Protein AF-A0A9D4AAD6-F1 (afdb_monomer_lite)

Structure (mmCIF, N/CA/C/O backbone):
data_AF-A0A9D4AAD6-F1
#
_entry.id   AF-A0A9D4AAD6-F1
#
loop_
_atom_site.group_PDB
_atom_site.id
_atom_site.type_symbol
_atom_site.label_atom_id
_atom_site.label_alt_id
_atom_site.label_comp_id
_atom_site.label_asym_id
_atom_site.label_entity_id
_atom_site.label_seq_id
_atom_site.pdbx_PDB_ins_code
_atom_site.Cartn_x
_atom_site.Cartn_y
_atom_site.Cartn_z
_atom_site.occupancy
_atom_site.B_iso_or_equiv
_atom_site.auth_seq_id
_atom_site.auth_comp_id
_atom_site.auth_asym_id
_atom_site.auth_atom_id
_atom_site.pdbx_PDB_model_num
ATOM 1 N N . MET A 1 1 ? 3.639 -36.097 -56.909 1.00 35.94 1 MET A N 1
ATOM 2 C CA . MET A 1 1 ? 2.494 -35.238 -56.564 1.00 35.94 1 MET A CA 1
ATOM 3 C C . MET A 1 1 ? 2.767 -34.636 -55.195 1.00 35.94 1 MET A C 1
ATOM 5 O O . MET A 1 1 ? 2.941 -35.382 -54.246 1.00 35.94 1 MET A O 1
ATOM 9 N N . THR A 1 2 ? 2.978 -33.319 -55.199 1.00 38.75 2 THR A N 1
ATOM 10 C CA . THR A 1 2 ? 2.883 -32.322 -54.112 1.00 38.75 2 THR A CA 1
ATOM 11 C C . THR A 1 2 ? 3.019 -32.792 -52.656 1.00 38.75 2 THR A C 1
ATOM 13 O O . THR A 1 2 ? 2.039 -33.206 -52.040 1.00 38.75 2 THR A O 1
ATOM 16 N N . ALA A 1 3 ? 4.213 -32.602 -52.083 1.00 42.31 3 ALA A N 1
ATOM 17 C CA . ALA A 1 3 ? 4.366 -32.369 -50.649 1.00 42.31 3 ALA A CA 1
ATOM 18 C C . ALA A 1 3 ? 3.967 -30.912 -50.361 1.00 42.31 3 ALA A C 1
ATOM 20 O O . ALA A 1 3 ? 4.393 -30.003 -51.071 1.00 42.31 3 ALA A O 1
ATOM 21 N N . GLY A 1 4 ? 3.075 -30.725 -49.390 1.00 48.03 4 GLY A N 1
ATOM 22 C CA . GLY A 1 4 ? 2.529 -29.427 -49.017 1.00 48.03 4 GLY A CA 1
ATOM 23 C C . GLY A 1 4 ? 3.510 -28.595 -48.200 1.00 48.03 4 GLY A C 1
ATOM 24 O O . GLY A 1 4 ? 4.155 -29.098 -47.284 1.00 48.03 4 GLY A O 1
ATOM 25 N N . GLU A 1 5 ? 3.548 -27.302 -48.496 1.00 42.62 5 GLU A N 1
ATOM 26 C CA . GLU A 1 5 ? 4.221 -26.294 -47.685 1.00 42.62 5 GLU A CA 1
ATOM 27 C C . GLU A 1 5 ? 3.141 -25.397 -47.073 1.00 42.62 5 GLU A C 1
ATOM 29 O O . GLU A 1 5 ? 2.647 -24.462 -47.699 1.00 42.62 5 GLU A O 1
ATOM 34 N N . ASN A 1 6 ? 2.726 -25.708 -45.842 1.00 50.53 6 ASN A N 1
ATOM 35 C CA . ASN A 1 6 ? 1.931 -24.788 -45.031 1.00 50.53 6 ASN A CA 1
ATOM 36 C C . ASN A 1 6 ? 2.896 -23.822 -44.339 1.00 50.53 6 ASN A C 1
ATOM 38 O O . ASN A 1 6 ? 3.436 -24.113 -43.272 1.00 50.53 6 ASN A O 1
ATOM 42 N N . SER A 1 7 ? 3.131 -22.676 -44.976 1.00 52.88 7 SER A N 1
ATOM 43 C CA . SER A 1 7 ? 3.842 -21.550 -44.375 1.00 52.88 7 SER A CA 1
ATOM 44 C C . SER A 1 7 ? 2.987 -20.963 -43.250 1.00 52.88 7 SER A C 1
ATOM 46 O O . SER A 1 7 ? 2.007 -20.255 -43.486 1.00 52.88 7 SER A O 1
ATOM 48 N N . VAL A 1 8 ? 3.322 -21.303 -42.004 1.00 53.72 8 VAL A N 1
ATOM 49 C CA . VAL A 1 8 ? 2.727 -20.684 -40.817 1.00 53.72 8 VAL A CA 1
ATOM 50 C C . VAL A 1 8 ? 3.285 -19.270 -40.729 1.00 53.72 8 VAL A C 1
ATOM 52 O O . VAL A 1 8 ? 4.401 -19.039 -40.268 1.00 53.72 8 VAL A O 1
ATOM 55 N N . GLN A 1 9 ? 2.512 -18.314 -41.234 1.00 53.84 9 GLN A N 1
ATOM 56 C CA . GLN A 1 9 ? 2.864 -16.905 -41.214 1.00 53.84 9 GLN A CA 1
ATOM 57 C C . GLN A 1 9 ? 2.873 -16.412 -39.763 1.00 53.84 9 GLN A C 1
ATOM 59 O O . GLN A 1 9 ? 1.833 -16.104 -39.178 1.00 53.84 9 GLN A O 1
ATOM 64 N N . SER A 1 10 ? 4.069 -16.381 -39.172 1.00 60.53 10 SER A N 1
ATOM 65 C CA . SER A 1 10 ? 4.326 -15.822 -37.848 1.00 60.53 10 SER A CA 1
ATOM 66 C C . SER A 1 10 ? 3.981 -14.336 -37.875 1.00 60.53 10 SER A C 1
ATOM 68 O O . SER A 1 10 ? 4.753 -13.509 -38.362 1.00 60.53 10 SER A O 1
ATOM 70 N N . LYS A 1 11 ? 2.777 -13.996 -37.409 1.00 59.06 11 LYS A N 1
ATOM 71 C CA . LYS A 1 11 ? 2.327 -12.612 -37.257 1.00 59.06 11 LYS A CA 1
ATOM 72 C C . LYS A 1 11 ? 3.281 -11.918 -36.286 1.00 59.06 11 LYS A C 1
ATOM 74 O O . LYS A 1 11 ? 3.252 -12.205 -35.093 1.00 59.06 11 LYS A O 1
ATOM 79 N N . LYS A 1 12 ? 4.143 -11.033 -36.797 1.00 59.66 12 LYS A N 1
ATOM 80 C CA . LYS A 1 12 ? 4.963 -10.150 -35.960 1.00 59.66 12 LYS A CA 1
ATOM 81 C C . LYS A 1 12 ? 4.005 -9.289 -35.129 1.00 59.66 12 LYS A C 1
ATOM 83 O O . LYS A 1 12 ? 3.235 -8.516 -35.689 1.00 59.66 12 LYS A O 1
ATOM 88 N N . SER A 1 13 ? 4.002 -9.490 -33.814 1.00 70.12 13 SER A N 1
ATOM 89 C CA . SER A 1 13 ? 3.101 -8.831 -32.855 1.00 70.12 13 SER A CA 1
ATOM 90 C C . SER A 1 13 ? 3.491 -7.386 -32.541 1.00 70.12 13 SER A C 1
ATOM 92 O O . SER A 1 13 ? 2.756 -6.695 -31.843 1.00 70.12 13 SER A O 1
ATOM 94 N N . LEU A 1 14 ? 4.621 -6.919 -33.071 1.00 68.50 14 LEU A N 1
ATOM 95 C CA . LEU A 1 14 ? 5.113 -5.561 -32.909 1.00 68.50 14 LEU A CA 1
ATOM 96 C C . LEU A 1 14 ? 5.403 -4.979 -34.301 1.00 68.50 14 LEU A C 1
ATOM 98 O O . LEU A 1 14 ? 5.989 -5.687 -35.131 1.00 68.50 14 LEU A O 1
ATOM 102 N N . PRO A 1 15 ? 4.973 -3.736 -34.591 1.00 69.50 15 PRO A N 1
ATOM 103 C CA . PRO A 1 15 ? 5.385 -3.043 -35.807 1.00 69.50 15 PRO A CA 1
ATOM 104 C C . PRO A 1 15 ? 6.915 -2.943 -35.849 1.00 69.50 15 PRO A C 1
ATOM 106 O O . PRO A 1 15 ? 7.564 -3.034 -34.808 1.00 69.50 15 PRO A O 1
ATOM 109 N N . ASP A 1 16 ? 7.476 -2.775 -37.048 1.00 70.69 16 ASP A N 1
ATOM 110 C CA . ASP A 1 16 ? 8.917 -2.623 -37.306 1.00 70.69 16 ASP A CA 1
ATOM 111 C C . ASP A 1 16 ? 9.403 -1.270 -36.739 1.00 70.69 16 ASP A C 1
ATOM 113 O O . ASP A 1 16 ? 9.669 -0.306 -37.450 1.00 70.69 16 ASP A O 1
ATOM 117 N N . LEU A 1 17 ? 9.364 -1.157 -35.413 1.00 71.31 17 LEU A N 1
ATOM 118 C CA . LEU A 1 17 ? 9.928 -0.073 -34.631 1.00 71.31 17 LEU A CA 1
ATOM 119 C C . LEU A 1 17 ? 11.447 -0.245 -34.618 1.00 71.31 17 LEU A C 1
ATOM 121 O O . LEU A 1 17 ? 11.960 -1.344 -34.847 1.00 71.31 17 LEU A O 1
ATOM 125 N N . ALA A 1 18 ? 12.164 0.848 -34.343 1.00 72.88 18 ALA A N 1
ATOM 126 C CA . ALA A 1 18 ? 13.603 0.798 -34.109 1.00 72.88 18 ALA A CA 1
ATOM 127 C C . ALA A 1 18 ? 13.950 -0.363 -33.148 1.00 72.88 18 ALA A C 1
ATOM 129 O O . ALA A 1 18 ? 13.142 -0.657 -32.258 1.00 72.88 18 ALA A O 1
ATOM 130 N N . PRO A 1 19 ? 15.102 -1.039 -33.328 1.00 82.94 19 PRO A N 1
ATOM 131 C CA . PRO A 1 19 ? 15.491 -2.163 -32.481 1.00 82.94 19 PRO A CA 1
ATOM 132 C C . PRO A 1 19 ? 15.328 -1.808 -30.999 1.00 82.94 19 PRO A C 1
ATOM 134 O O . PRO A 1 19 ? 15.750 -0.737 -30.581 1.00 82.94 19 PRO A O 1
ATOM 137 N N . LEU A 1 20 ? 14.689 -2.675 -30.210 1.00 84.06 20 LEU A N 1
ATOM 138 C CA . LEU A 1 20 ? 14.541 -2.462 -28.770 1.00 84.06 20 LEU A CA 1
ATOM 139 C C . LEU A 1 20 ? 15.933 -2.409 -28.122 1.00 84.06 20 LEU A C 1
ATOM 141 O O . LEU A 1 20 ? 16.624 -3.424 -28.082 1.00 84.06 20 LEU A O 1
ATOM 145 N N . GLU A 1 21 ? 16.336 -1.238 -27.629 1.00 87.56 21 GLU A N 1
ATOM 146 C CA . GLU A 1 21 ? 17.692 -1.028 -27.100 1.00 87.56 21 GLU A CA 1
ATOM 147 C C . GLU A 1 21 ? 17.793 -1.284 -25.588 1.00 87.56 21 GLU A C 1
ATOM 149 O O . GLU A 1 21 ? 18.837 -1.719 -25.108 1.00 87.56 21 GLU A O 1
ATOM 154 N N . ALA A 1 22 ? 16.719 -1.036 -24.829 1.00 90.25 22 ALA A N 1
ATOM 155 C CA . ALA A 1 22 ? 16.698 -1.211 -23.377 1.00 90.25 22 ALA A CA 1
ATOM 156 C C . ALA A 1 22 ? 15.279 -1.433 -22.829 1.00 90.25 22 ALA A C 1
ATOM 158 O O . ALA A 1 22 ? 14.293 -0.981 -23.412 1.00 90.25 22 ALA A O 1
ATOM 159 N N . VAL A 1 23 ? 15.195 -2.088 -21.666 1.00 90.06 23 VAL A N 1
ATOM 160 C CA . VAL A 1 23 ? 13.972 -2.238 -20.862 1.00 90.06 23 VAL A CA 1
ATOM 161 C C . VAL A 1 23 ? 14.305 -1.896 -19.412 1.00 90.06 23 VAL A C 1
ATOM 163 O O . VAL A 1 23 ? 15.322 -2.353 -18.892 1.00 90.06 23 VAL A O 1
ATOM 166 N N . LEU A 1 24 ? 13.457 -1.093 -18.768 1.00 92.25 24 LEU A N 1
ATOM 167 C CA . LEU A 1 24 ? 13.545 -0.793 -17.341 1.00 92.25 24 LEU A CA 1
ATOM 168 C C . LEU A 1 24 ? 12.473 -1.596 -16.603 1.00 92.25 24 LEU A C 1
ATOM 170 O O . LEU A 1 24 ? 11.293 -1.487 -16.933 1.00 92.25 24 LEU A O 1
ATOM 174 N N . PHE A 1 25 ? 12.895 -2.386 -15.621 1.00 88.12 25 PHE A N 1
ATOM 175 C CA . PHE A 1 25 ? 11.999 -3.130 -14.743 1.00 88.12 25 PHE A CA 1
ATOM 176 C C . PHE A 1 25 ? 11.972 -2.473 -13.372 1.00 88.12 25 PHE A C 1
ATOM 178 O O . PHE A 1 25 ? 13.024 -2.136 -12.825 1.00 88.12 25 PHE A O 1
ATOM 185 N N . ASP A 1 26 ? 10.769 -2.318 -12.830 1.00 86.12 26 ASP A N 1
ATOM 186 C CA . ASP A 1 26 ? 10.601 -2.050 -11.409 1.00 86.12 26 ASP A CA 1
ATOM 187 C C . ASP A 1 26 ? 10.950 -3.306 -10.595 1.00 86.12 26 ASP A C 1
ATOM 189 O O . ASP A 1 26 ? 10.996 -4.417 -11.130 1.00 86.12 26 ASP A O 1
ATOM 193 N N . VAL A 1 27 ? 11.224 -3.142 -9.307 1.00 87.00 27 VAL A N 1
ATOM 194 C CA . VAL A 1 27 ? 11.509 -4.259 -8.406 1.00 87.00 27 VAL A CA 1
ATOM 195 C C . VAL A 1 27 ? 10.209 -4.734 -7.771 1.00 87.00 27 VAL A C 1
ATOM 197 O O . VAL A 1 27 ? 9.775 -5.854 -8.047 1.00 87.00 27 VA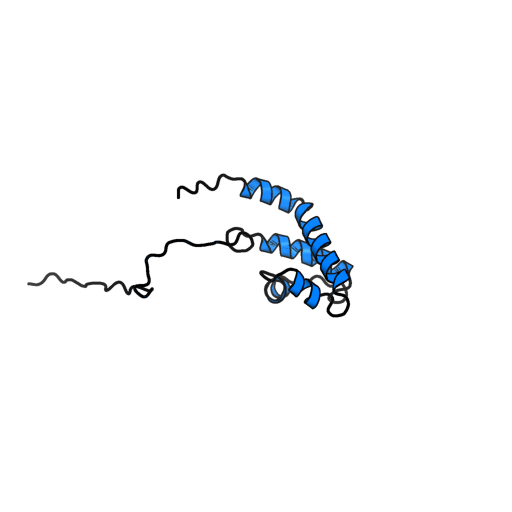L A O 1
ATOM 200 N N . ASP A 1 28 ? 9.571 -3.886 -6.969 1.00 84.25 28 ASP A N 1
ATOM 201 C CA . ASP A 1 28 ? 8.412 -4.257 -6.157 1.00 84.25 28 ASP A CA 1
ATOM 202 C C . ASP A 1 28 ? 7.182 -4.553 -7.020 1.00 84.25 28 ASP A C 1
ATOM 204 O O . ASP A 1 28 ? 6.856 -3.821 -7.953 1.00 84.25 28 ASP A O 1
ATOM 208 N N . GLY A 1 29 ? 6.536 -5.693 -6.771 1.00 81.69 29 GLY A N 1
ATOM 209 C CA . GLY A 1 29 ? 5.391 -6.162 -7.559 1.00 81.69 29 GLY A CA 1
ATOM 210 C C . GLY A 1 29 ? 5.699 -6.489 -9.032 1.00 81.69 29 GLY A C 1
ATOM 211 O O . GLY A 1 29 ? 4.791 -6.868 -9.770 1.00 81.69 29 GLY A O 1
ATOM 212 N N . THR A 1 30 ? 6.959 -6.367 -9.482 1.00 87.88 30 THR A N 1
ATOM 213 C CA . THR A 1 30 ? 7.380 -6.638 -10.872 1.00 87.88 30 THR A CA 1
ATOM 214 C C . THR A 1 30 ? 8.397 -7.775 -10.958 1.00 87.88 30 THR A C 1
ATOM 216 O O . THR A 1 30 ? 8.102 -8.824 -11.526 1.00 87.88 30 THR A O 1
ATOM 219 N N . LEU A 1 31 ? 9.600 -7.601 -10.401 1.00 88.50 31 LEU A N 1
ATOM 220 C CA . LEU A 1 31 ? 10.628 -8.657 -10.360 1.00 88.50 31 LEU A CA 1
ATOM 221 C C . LEU A 1 31 ? 10.507 -9.548 -9.120 1.00 88.50 31 LEU A C 1
ATOM 223 O O . LEU A 1 31 ? 11.242 -10.522 -8.963 1.00 88.50 31 LEU A O 1
ATOM 227 N N . CYS A 1 32 ? 9.640 -9.153 -8.201 1.00 85.12 32 CYS A N 1
ATOM 228 C CA . CYS A 1 32 ? 9.743 -9.479 -6.800 1.00 85.12 32 CYS A CA 1
ATOM 229 C C . CYS A 1 32 ? 8.325 -9.465 -6.216 1.00 85.12 32 CYS A C 1
ATOM 231 O O . CYS A 1 32 ? 7.646 -8.442 -6.278 1.00 85.12 32 CYS A O 1
ATOM 233 N N . ASP A 1 33 ? 7.865 -10.607 -5.695 1.00 86.75 33 ASP A N 1
ATOM 234 C CA . ASP A 1 33 ? 6.529 -10.744 -5.096 1.00 86.75 33 ASP A CA 1
ATOM 235 C C . ASP A 1 33 ? 6.535 -10.192 -3.661 1.00 86.75 33 ASP A C 1
ATOM 237 O O . ASP A 1 33 ? 6.534 -10.927 -2.671 1.00 86.75 33 ASP A O 1
ATOM 241 N N . SER A 1 34 ? 6.657 -8.866 -3.554 1.00 88.25 34 SER A N 1
ATOM 242 C CA . SER A 1 34 ? 6.683 -8.133 -2.284 1.00 88.25 34 SER A CA 1
ATOM 243 C C . SER A 1 34 ? 5.291 -7.708 -1.802 1.00 88.25 34 SER A C 1
ATOM 245 O O . SER A 1 34 ? 5.132 -7.366 -0.626 1.00 88.25 34 SER A O 1
ATOM 247 N N . ASP A 1 35 ? 4.261 -7.790 -2.648 1.00 91.44 35 ASP A N 1
ATOM 248 C CA . ASP A 1 35 ? 2.884 -7.387 -2.329 1.00 91.44 35 ASP A CA 1
ATOM 249 C C . ASP A 1 35 ? 2.301 -8.091 -1.089 1.00 91.44 35 ASP A C 1
ATOM 251 O O . ASP A 1 35 ? 1.746 -7.392 -0.234 1.00 91.44 35 ASP A O 1
ATOM 255 N N . PRO A 1 36 ? 2.481 -9.413 -0.876 1.00 91.38 36 PRO A N 1
ATOM 256 C CA . PRO A 1 36 ? 2.007 -10.079 0.338 1.00 91.38 36 PRO A CA 1
ATOM 257 C C . PRO A 1 36 ? 2.599 -9.489 1.625 1.00 91.38 36 PRO A C 1
ATOM 259 O O . PRO A 1 36 ? 1.938 -9.457 2.666 1.00 91.38 36 PRO A O 1
ATOM 262 N N . LEU A 1 37 ? 3.838 -8.995 1.565 1.00 91.44 37 LEU A N 1
ATOM 263 C CA . LEU A 1 37 ? 4.507 -8.367 2.704 1.00 91.44 37 LEU A CA 1
ATOM 264 C C . LEU A 1 37 ? 3.971 -6.964 2.949 1.00 91.44 37 LEU A C 1
ATOM 266 O O . LEU A 1 37 ? 3.644 -6.621 4.086 1.00 91.44 37 LEU A O 1
ATOM 270 N N . HIS A 1 38 ? 3.839 -6.166 1.890 1.00 93.00 38 HIS A N 1
ATOM 271 C CA . HIS A 1 38 ? 3.232 -4.842 1.983 1.00 93.00 38 HIS A CA 1
ATOM 272 C C . HIS A 1 38 ? 1.797 -4.929 2.511 1.00 93.00 38 HIS A C 1
ATOM 274 O O . HIS A 1 38 ? 1.429 -4.177 3.418 1.00 93.00 38 HIS A O 1
ATOM 280 N N . TYR A 1 39 ? 1.015 -5.901 2.039 1.00 95.19 39 TYR A N 1
ATOM 281 C CA . TYR A 1 39 ? -0.331 -6.158 2.531 1.00 95.19 39 TYR A CA 1
ATOM 282 C C . TYR A 1 39 ? -0.357 -6.393 4.044 1.00 95.19 39 TYR A C 1
ATOM 284 O O . TYR A 1 39 ? -1.136 -5.746 4.744 1.00 95.19 39 TYR A O 1
ATOM 292 N N . GLN A 1 40 ? 0.512 -7.262 4.573 1.00 94.88 40 GLN A N 1
ATOM 293 C CA . GLN A 1 40 ? 0.579 -7.532 6.015 1.00 94.88 40 GLN A CA 1
ATOM 294 C C . GLN A 1 40 ? 0.868 -6.266 6.824 1.00 94.88 40 GLN A C 1
ATOM 296 O O . GLN A 1 40 ? 0.197 -6.005 7.823 1.00 94.88 40 GLN A O 1
ATOM 301 N N . VAL A 1 41 ? 1.814 -5.450 6.355 1.00 95.50 41 VAL A N 1
ATOM 302 C CA . VAL A 1 41 ? 2.203 -4.201 7.019 1.00 95.50 41 VAL A CA 1
ATOM 303 C C . VAL A 1 41 ? 1.021 -3.226 7.081 1.00 95.50 41 VAL A C 1
ATOM 305 O O . VAL A 1 41 ? 0.683 -2.715 8.151 1.00 95.50 41 VAL A O 1
ATOM 308 N N . PHE A 1 42 ? 0.322 -3.011 5.965 1.00 96.38 42 PHE A N 1
ATOM 309 C CA . PHE A 1 42 ? -0.866 -2.152 5.947 1.00 96.38 42 PHE A CA 1
ATOM 310 C C . PHE A 1 42 ? -2.028 -2.726 6.760 1.00 96.38 42 PHE A C 1
ATOM 312 O O . PHE A 1 42 ? -2.690 -1.984 7.489 1.00 96.38 42 PHE A O 1
ATOM 319 N N . ARG A 1 43 ? -2.264 -4.038 6.676 1.00 96.12 43 ARG A N 1
ATOM 320 C CA . ARG A 1 43 ? -3.309 -4.740 7.430 1.00 96.12 43 ARG A CA 1
ATOM 321 C C . 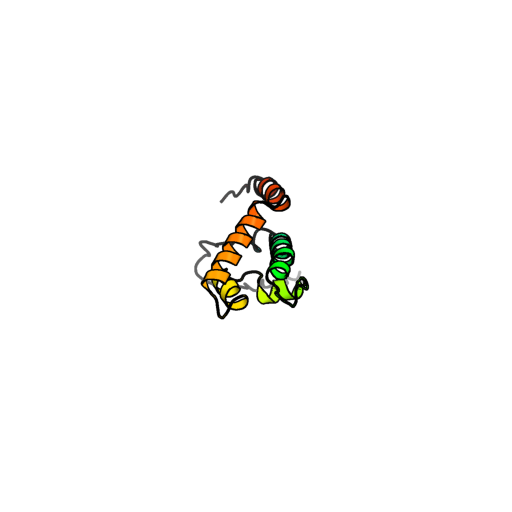ARG A 1 43 ? -3.134 -4.573 8.939 1.00 96.12 43 ARG A C 1
ATOM 323 O O . ARG A 1 43 ? -4.135 -4.488 9.647 1.00 96.12 43 ARG A O 1
ATOM 330 N N . GLU A 1 44 ? -1.897 -4.517 9.424 1.00 95.38 44 GLU A N 1
ATOM 331 C CA . GLU A 1 44 ? -1.583 -4.335 10.843 1.00 95.38 44 GLU A CA 1
ATOM 332 C C . GLU A 1 44 ? -1.615 -2.862 11.284 1.00 95.38 44 GLU A C 1
ATOM 334 O O . GLU A 1 44 ? -2.089 -2.563 12.382 1.00 95.38 44 GLU A O 1
ATOM 339 N N . MET A 1 45 ? -1.157 -1.925 10.446 1.00 95.75 45 MET A N 1
ATOM 340 C CA . MET A 1 45 ? -1.069 -0.506 10.825 1.00 95.75 45 MET A CA 1
ATOM 341 C C . MET A 1 45 ? -2.370 0.275 10.668 1.00 95.75 45 MET A C 1
ATOM 343 O O . MET A 1 45 ? -2.665 1.141 11.493 1.00 95.75 45 MET A O 1
ATOM 347 N N . LEU A 1 46 ? -3.157 0.001 9.625 1.00 96.44 46 LEU A N 1
ATOM 348 C CA . LEU A 1 46 ? -4.390 0.747 9.353 1.00 96.44 46 LEU A CA 1
ATOM 349 C C . LEU A 1 46 ? -5.399 0.680 10.520 1.00 96.44 46 LEU A C 1
ATOM 351 O O . LEU A 1 46 ? -5.931 1.725 10.904 1.00 96.44 46 LEU A O 1
ATOM 355 N N . PRO A 1 47 ? -5.617 -0.474 11.179 1.00 96.31 47 PRO A N 1
ATOM 356 C CA . PRO A 1 47 ? -6.458 -0.531 12.372 1.00 96.31 47 PRO A CA 1
ATOM 357 C C . PRO A 1 47 ? -6.011 0.391 13.513 1.00 96.31 47 PRO A C 1
ATOM 359 O O . PRO A 1 47 ? -6.851 0.974 14.195 1.00 96.31 47 PRO A O 1
ATOM 362 N N . GLN A 1 48 ? -4.698 0.560 13.709 1.00 93.69 48 GLN A N 1
ATOM 363 C CA . GLN A 1 48 ? -4.131 1.330 14.828 1.00 93.69 48 GLN A CA 1
ATOM 364 C C . GLN A 1 48 ? -4.438 2.826 14.725 1.00 93.69 48 GLN A C 1
ATOM 366 O O . GLN A 1 48 ? -4.496 3.526 15.734 1.00 93.69 48 GLN A O 1
ATOM 371 N N . ILE A 1 49 ? -4.666 3.314 13.506 1.00 92.69 49 ILE A N 1
ATOM 372 C CA . ILE A 1 49 ? -5.038 4.706 13.241 1.00 92.69 49 ILE A CA 1
ATOM 373 C C . ILE A 1 49 ? -6.560 4.906 13.173 1.00 92.69 49 ILE A C 1
ATOM 375 O O . ILE A 1 49 ? -7.014 6.011 12.886 1.00 92.69 49 ILE A O 1
ATOM 379 N N . GLY A 1 50 ? -7.349 3.857 13.438 1.00 92.75 50 GLY A N 1
ATOM 380 C CA . GLY A 1 50 ? -8.813 3.882 13.378 1.00 92.75 50 GLY A CA 1
ATOM 381 C C . GLY A 1 50 ? -9.388 3.775 11.963 1.00 92.75 50 GLY A C 1
ATOM 382 O O . GLY A 1 50 ? -10.594 3.955 11.784 1.00 92.75 50 GLY A O 1
ATOM 383 N N . PHE A 1 51 ? -8.561 3.468 10.957 1.00 93.88 51 PHE A N 1
ATOM 384 C CA . PHE A 1 51 ? -9.033 3.266 9.588 1.00 93.88 51 PHE A CA 1
ATOM 385 C C . PHE A 1 51 ? -10.036 2.106 9.543 1.00 93.88 51 PHE A C 1
ATOM 387 O O . PHE A 1 51 ? -9.864 1.108 10.244 1.00 93.88 51 PHE A O 1
ATOM 394 N N . ASN A 1 52 ? -11.093 2.240 8.735 1.00 92.31 52 ASN A N 1
ATOM 395 C CA . ASN A 1 52 ? -12.150 1.230 8.602 1.00 92.31 52 ASN A CA 1
ATOM 396 C C . ASN A 1 52 ? -12.746 0.786 9.960 1.00 92.31 52 ASN A C 1
ATOM 398 O O . ASN A 1 52 ? -12.997 -0.394 10.192 1.00 92.31 52 ASN A O 1
ATOM 402 N N . ASN A 1 53 ? -12.925 1.727 10.897 1.00 93.75 53 ASN A N 1
ATOM 403 C CA . ASN A 1 53 ? -13.386 1.463 12.269 1.00 93.75 53 ASN A CA 1
ATOM 404 C C . ASN A 1 53 ? -12.506 0.459 13.042 1.00 93.75 53 ASN A C 1
ATOM 406 O O . ASN A 1 53 ? -12.998 -0.270 13.902 1.00 93.75 53 ASN A O 1
ATOM 410 N N . GLY A 1 54 ? -11.210 0.394 12.721 1.00 92.62 54 GLY A N 1
ATOM 411 C CA . GLY A 1 54 ? -10.275 -0.564 13.312 1.00 92.62 54 GLY A CA 1
ATOM 412 C C . GLY A 1 54 ? -10.352 -1.970 12.707 1.00 92.62 54 GLY A C 1
ATOM 413 O O . GLY A 1 54 ? -9.673 -2.874 13.188 1.00 92.62 54 GLY A O 1
ATOM 414 N N . VAL A 1 55 ? -11.165 -2.187 11.668 1.00 95.31 55 VAL A N 1
ATOM 415 C CA . VAL A 1 55 ? -11.263 -3.483 10.990 1.00 95.31 55 VAL A CA 1
ATOM 416 C C . VAL A 1 55 ? -10.132 -3.603 9.961 1.00 95.31 55 VAL A C 1
ATOM 418 O O . VAL A 1 55 ? -10.015 -2.736 9.089 1.00 95.31 55 VAL A O 1
ATOM 421 N N . PRO A 1 56 ? -9.306 -4.667 10.017 1.00 96.88 56 PRO A N 1
ATOM 422 C CA . PRO A 1 56 ? -8.238 -4.879 9.045 1.00 96.88 56 PRO A CA 1
ATOM 423 C C . PRO A 1 56 ? -8.766 -4.934 7.609 1.00 96.88 56 PRO A C 1
ATOM 425 O O . PRO A 1 56 ? -9.842 -5.476 7.361 1.00 96.88 56 PRO A O 1
ATOM 428 N N . ILE A 1 57 ? -7.991 -4.397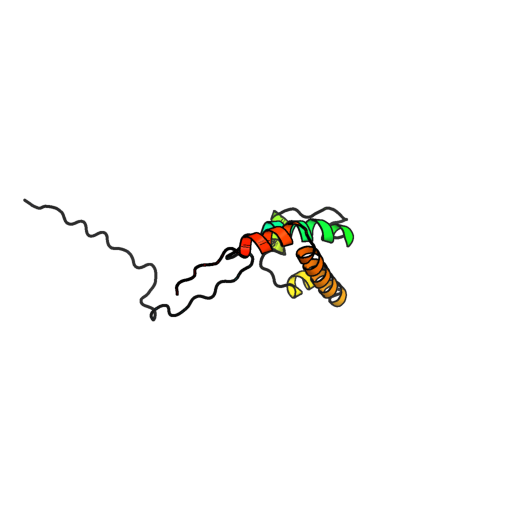 6.669 1.00 96.75 57 ILE A N 1
ATOM 429 C CA . ILE A 1 57 ? -8.315 -4.462 5.241 1.00 96.75 57 ILE A CA 1
ATOM 430 C C . ILE A 1 57 ? -8.147 -5.885 4.689 1.00 96.75 57 ILE A C 1
ATOM 432 O O . ILE A 1 57 ? -7.303 -6.660 5.159 1.00 96.75 57 ILE A O 1
ATOM 436 N N . ASP A 1 58 ? -8.935 -6.220 3.674 1.00 97.12 58 ASP A N 1
ATOM 437 C CA . ASP A 1 58 ? -8.744 -7.417 2.858 1.00 97.12 58 ASP A CA 1
ATOM 438 C C . ASP A 1 58 ? -7.731 -7.163 1.728 1.00 97.12 58 ASP A C 1
ATOM 440 O O . ASP A 1 58 ? -7.218 -6.051 1.540 1.00 97.12 58 ASP A O 1
ATOM 444 N N . GLU A 1 59 ? -7.370 -8.237 1.035 1.00 95.50 59 GLU A N 1
ATOM 445 C CA . GLU A 1 59 ? -6.389 -8.201 -0.046 1.00 95.50 59 GLU A CA 1
ATOM 446 C C . GLU A 1 59 ? -6.952 -7.459 -1.267 1.00 95.50 59 GLU A C 1
ATOM 448 O O . GLU A 1 59 ? -6.250 -6.679 -1.909 1.00 95.50 59 GLU A O 1
ATOM 453 N N . GLU A 1 60 ? -8.251 -7.597 -1.530 1.00 96.88 60 GLU A N 1
ATOM 454 C CA . GLU A 1 60 ? -8.952 -6.900 -2.604 1.00 96.88 60 GLU A CA 1
ATOM 455 C C . GLU A 1 60 ? -8.880 -5.377 -2.441 1.00 96.88 60 GLU A C 1
ATOM 457 O O . GLU A 1 60 ? -8.633 -4.650 -3.411 1.00 96.88 60 GLU A O 1
ATOM 462 N N . TYR A 1 61 ? -9.061 -4.869 -1.218 1.00 96.69 61 TYR A N 1
ATOM 463 C CA . TYR A 1 61 ? -8.888 -3.453 -0.925 1.00 96.69 61 TYR A CA 1
ATOM 464 C C . TYR A 1 61 ? -7.439 -3.016 -1.134 1.00 96.69 61 TYR A C 1
ATOM 466 O O . TYR A 1 61 ? -7.214 -1.955 -1.727 1.00 96.69 61 TYR A O 1
ATOM 474 N N . PHE A 1 62 ? -6.473 -3.808 -0.661 1.00 96.94 62 PHE A N 1
ATOM 475 C CA . PHE A 1 62 ? -5.049 -3.514 -0.814 1.00 96.94 62 PHE A CA 1
ATOM 476 C C . PHE A 1 62 ? -4.657 -3.396 -2.290 1.00 96.94 62 PHE A C 1
ATOM 478 O O . PHE A 1 62 ? -4.143 -2.353 -2.696 1.00 96.94 62 PHE A O 1
ATOM 485 N N . ILE A 1 63 ? -4.994 -4.395 -3.108 1.00 94.81 63 ILE A N 1
ATOM 486 C CA . ILE A 1 63 ? -4.697 -4.412 -4.546 1.00 94.81 63 ILE A CA 1
ATOM 487 C C . ILE A 1 63 ? -5.330 -3.206 -5.244 1.00 94.81 63 ILE A C 1
ATOM 489 O O . ILE A 1 63 ? -4.698 -2.526 -6.048 1.00 94.81 63 ILE A O 1
ATOM 493 N N . LYS A 1 64 ? -6.589 -2.895 -4.922 1.00 96.19 64 LYS A N 1
ATOM 494 C CA . LYS A 1 64 ? -7.320 -1.809 -5.584 1.00 96.19 64 LYS A CA 1
ATOM 495 C C . LYS A 1 64 ? -6.810 -0.416 -5.203 1.00 96.19 64 LYS A C 1
ATOM 497 O O . LYS A 1 64 ? -6.874 0.515 -6.014 1.00 96.19 64 LYS A O 1
ATOM 502 N N . ASN A 1 65 ? -6.391 -0.226 -3.954 1.00 95.25 65 ASN A N 1
ATOM 503 C CA . ASN A 1 65 ? -6.213 1.112 -3.392 1.00 95.25 65 ASN A CA 1
ATOM 504 C C . ASN A 1 65 ? -4.781 1.455 -2.995 1.00 95.25 65 ASN A C 1
ATOM 506 O O . ASN A 1 65 ? -4.517 2.645 -2.844 1.00 95.25 65 ASN A O 1
ATOM 510 N N . ILE A 1 66 ? -3.894 0.472 -2.844 1.00 95.31 66 ILE A N 1
ATOM 511 C CA . ILE A 1 66 ? -2.557 0.653 -2.267 1.00 95.31 66 ILE A CA 1
ATOM 512 C C . ILE A 1 66 ? -1.474 0.061 -3.177 1.00 95.31 66 ILE A C 1
ATOM 514 O O . ILE A 1 66 ? -0.509 0.761 -3.471 1.00 95.31 66 ILE A O 1
ATOM 518 N N . ALA A 1 67 ? -1.632 -1.182 -3.643 1.00 93.50 67 ALA A N 1
ATOM 519 C CA . ALA A 1 67 ? -0.622 -1.863 -4.456 1.00 93.50 67 ALA A CA 1
ATOM 520 C C . ALA A 1 67 ? -0.240 -1.042 -5.701 1.00 93.50 67 ALA A C 1
ATOM 522 O O . ALA A 1 67 ? -1.104 -0.507 -6.402 1.00 93.50 67 ALA A O 1
ATOM 523 N N . GLY A 1 68 ? 1.066 -0.902 -5.941 1.00 90.44 68 GLY A N 1
ATOM 524 C CA . GLY A 1 68 ? 1.625 -0.141 -7.063 1.00 90.44 68 GLY A CA 1
ATOM 525 C C . GLY A 1 68 ? 1.381 1.375 -7.039 1.00 90.44 68 GLY A C 1
ATOM 526 O O . GLY A 1 68 ? 1.744 2.057 -7.997 1.00 90.44 68 GLY A O 1
ATOM 527 N N . LYS A 1 69 ? 0.764 1.935 -5.988 1.00 93.19 69 LYS A N 1
ATOM 528 C CA . LYS A 1 69 ? 0.556 3.386 -5.869 1.00 93.19 69 LYS A CA 1
ATOM 529 C C . LYS A 1 69 ? 1.723 4.068 -5.174 1.00 93.19 69 LYS A C 1
ATOM 531 O O . LYS A 1 69 ? 2.357 3.508 -4.286 1.00 93.19 69 LYS A O 1
ATOM 536 N N . HIS A 1 70 ? 1.966 5.326 -5.531 1.00 91.94 70 HIS A N 1
ATOM 537 C CA . HIS A 1 70 ? 2.995 6.117 -4.873 1.00 91.94 70 HIS A CA 1
ATOM 538 C C . HIS A 1 70 ? 2.576 6.525 -3.454 1.00 91.94 70 HIS A C 1
ATOM 540 O O . HIS A 1 70 ? 1.418 6.853 -3.189 1.00 91.94 70 HIS A O 1
ATOM 546 N N . ASN A 1 71 ? 3.551 6.574 -2.541 1.00 92.81 71 ASN A N 1
ATOM 547 C CA . ASN A 1 71 ? 3.325 6.914 -1.134 1.00 92.81 71 ASN A CA 1
ATOM 548 C C . ASN A 1 71 ? 2.555 8.231 -0.913 1.00 92.81 71 ASN A C 1
ATOM 550 O O . ASN A 1 71 ? 1.675 8.237 -0.054 1.00 92.81 71 ASN A O 1
ATOM 554 N N . PRO A 1 72 ? 2.804 9.330 -1.657 1.00 93.81 72 PRO A N 1
ATOM 555 C CA . PRO A 1 72 ? 2.016 10.552 -1.507 1.00 93.81 72 PRO A CA 1
ATOM 556 C C . PRO A 1 72 ? 0.531 10.364 -1.843 1.00 93.81 72 PRO A C 1
ATOM 558 O O . PRO A 1 72 ? -0.318 10.911 -1.144 1.00 93.81 72 PRO A O 1
ATOM 561 N N . ASP A 1 73 ? 0.204 9.554 -2.853 1.00 95.62 73 ASP A N 1
ATOM 562 C CA . ASP A 1 73 ? -1.188 9.281 -3.230 1.00 95.62 73 ASP A CA 1
ATOM 563 C C . ASP A 1 73 ? -1.897 8.466 -2.143 1.00 95.62 73 ASP A C 1
ATOM 565 O O . ASP A 1 73 ? -3.052 8.730 -1.804 1.00 95.62 73 ASP A O 1
ATOM 569 N N . ILE A 1 74 ? -1.186 7.504 -1.546 1.00 95.69 74 ILE A N 1
ATOM 570 C CA . ILE A 1 74 ? -1.683 6.718 -0.412 1.00 95.69 74 ILE A CA 1
ATOM 571 C C . ILE A 1 74 ? -1.849 7.614 0.826 1.00 95.69 74 ILE A C 1
ATOM 573 O O . ILE A 1 74 ? -2.851 7.512 1.530 1.00 95.69 74 ILE A O 1
ATOM 577 N N . ALA A 1 75 ? -0.917 8.535 1.078 1.00 96.00 75 ALA A N 1
ATOM 578 C CA . ALA A 1 75 ? -1.014 9.490 2.179 1.00 96.00 75 ALA A CA 1
ATOM 579 C C . ALA A 1 75 ? -2.251 10.393 2.042 1.00 96.00 75 ALA A C 1
ATOM 581 O O . ALA A 1 75 ? -2.986 10.557 3.014 1.00 96.00 75 ALA A O 1
ATOM 582 N N . VAL A 1 76 ? -2.518 10.918 0.839 1.00 96.12 76 VAL A N 1
ATOM 583 C CA . VAL A 1 76 ? -3.728 11.704 0.535 1.00 96.12 76 VAL A CA 1
ATOM 584 C C . VAL A 1 76 ? -4.992 10.858 0.702 1.00 96.12 76 VAL A C 1
ATOM 586 O O . VAL A 1 76 ? -5.983 11.341 1.242 1.00 96.12 76 VAL A O 1
ATOM 589 N N . LEU A 1 77 ? -4.969 9.591 0.275 1.00 94.56 77 LEU A N 1
ATOM 590 C CA . LEU A 1 77 ? -6.098 8.673 0.438 1.00 94.56 77 LEU A CA 1
ATOM 591 C C . LEU A 1 77 ? -6.436 8.428 1.917 1.00 94.56 77 LEU A C 1
ATOM 593 O O . LEU A 1 77 ? -7.610 8.396 2.281 1.00 94.56 77 LEU A O 1
ATOM 597 N N . LEU A 1 78 ? -5.419 8.215 2.755 1.00 94.31 78 LEU A N 1
ATOM 598 C CA . LEU A 1 78 ? -5.596 7.865 4.166 1.00 94.31 78 LEU A CA 1
ATOM 599 C C . LEU A 1 78 ? -5.863 9.085 5.055 1.00 94.31 78 LEU A C 1
ATOM 601 O O . LEU A 1 78 ? -6.595 8.973 6.037 1.00 94.31 78 LEU A O 1
ATOM 605 N N . TYR A 1 79 ? -5.278 10.234 4.717 1.00 95.19 79 TYR A N 1
ATOM 606 C CA . TYR A 1 79 ? -5.355 11.470 5.493 1.00 95.19 79 TYR A CA 1
ATOM 607 C C . TYR A 1 79 ? -5.609 12.685 4.588 1.00 95.19 79 TYR A C 1
ATOM 609 O O . TYR A 1 79 ? -4.751 13.565 4.494 1.00 95.19 79 TYR A O 1
ATOM 617 N N . PRO A 1 80 ? -6.784 12.782 3.941 1.00 94.06 80 PRO A N 1
ATOM 618 C CA . PRO A 1 80 ? -7.071 13.858 2.988 1.00 94.06 80 PRO A CA 1
ATOM 619 C C . PRO A 1 80 ? -6.985 15.259 3.615 1.00 94.06 80 PRO A C 1
ATOM 621 O O . PRO A 1 80 ? -6.602 16.211 2.939 1.00 94.06 80 PRO A O 1
ATOM 624 N N . ASP A 1 81 ? -7.280 15.367 4.913 1.00 96.00 81 ASP A N 1
ATOM 625 C CA . ASP A 1 81 ? -7.272 16.628 5.662 1.00 96.00 81 ASP A CA 1
ATOM 626 C C . ASP A 1 81 ? -5.973 16.864 6.466 1.00 96.00 81 ASP A C 1
ATOM 628 O O . ASP A 1 81 ? -5.804 17.926 7.064 1.00 96.00 81 ASP A O 1
ATOM 632 N N . ASP A 1 82 ? -5.048 15.893 6.506 1.00 95.94 82 ASP A N 1
ATOM 633 C CA . ASP A 1 82 ? -3.821 15.943 7.323 1.00 95.94 82 ASP A CA 1
ATOM 634 C C . ASP A 1 82 ? -2.644 15.241 6.620 1.00 95.94 82 ASP A C 1
ATOM 636 O O . ASP A 1 82 ? -2.149 14.184 7.025 1.00 95.94 82 ASP A O 1
ATOM 640 N N . ILE A 1 83 ? -2.185 15.851 5.526 1.00 95.00 83 ILE A N 1
ATOM 641 C CA . ILE A 1 83 ? -1.073 15.338 4.714 1.00 95.00 83 ILE A CA 1
ATOM 642 C C . ILE A 1 83 ? 0.218 15.109 5.522 1.00 95.00 83 ILE A C 1
ATOM 644 O O . ILE A 1 83 ? 0.841 14.066 5.316 1.00 95.00 83 ILE A O 1
ATOM 648 N N . PRO A 1 84 ? 0.644 15.995 6.451 1.00 96.69 84 PRO A N 1
ATOM 649 C CA . PRO A 1 84 ? 1.828 15.737 7.273 1.00 96.69 84 PRO A CA 1
ATOM 650 C C . PRO A 1 84 ? 1.733 14.429 8.062 1.00 96.69 84 PRO A C 1
ATOM 652 O O . PRO A 1 84 ? 2.701 13.667 8.125 1.00 96.69 84 PRO A O 1
ATOM 655 N N . ARG A 1 85 ? 0.556 14.124 8.620 1.00 96.06 85 ARG A N 1
ATOM 656 C CA . ARG A 1 85 ? 0.317 12.848 9.294 1.00 96.06 85 ARG A CA 1
ATOM 657 C C . ARG A 1 85 ? 0.329 11.670 8.324 1.00 96.06 85 ARG A C 1
ATOM 659 O O . ARG A 1 85 ? 0.873 10.623 8.672 1.00 96.06 85 ARG A O 1
ATOM 666 N N . GLY A 1 86 ? -0.215 11.838 7.120 1.00 95.81 86 GLY A N 1
ATOM 667 C CA . GLY A 1 86 ? -0.150 10.824 6.067 1.00 95.81 86 GLY A CA 1
ATOM 668 C C . GLY A 1 86 ? 1.277 10.502 5.626 1.00 95.81 86 GLY A C 1
ATOM 669 O O . GLY A 1 86 ? 1.627 9.330 5.521 1.00 95.81 86 GLY A O 1
ATOM 670 N N . ILE A 1 87 ? 2.130 11.515 5.453 1.00 95.56 87 ILE A N 1
ATOM 671 C CA . ILE A 1 87 ? 3.553 11.321 5.136 1.00 95.56 87 ILE A CA 1
ATOM 672 C C . ILE A 1 87 ? 4.242 10.541 6.258 1.00 95.56 87 ILE A C 1
ATOM 674 O O . ILE A 1 87 ? 4.876 9.522 5.990 1.00 95.56 87 ILE A O 1
ATOM 678 N N . LYS A 1 88 ? 4.038 10.950 7.516 1.00 96.62 88 LYS A N 1
ATOM 679 C CA . LYS A 1 88 ? 4.593 10.237 8.672 1.00 96.62 88 LYS A CA 1
ATOM 680 C C . LYS A 1 88 ? 4.121 8.779 8.734 1.00 96.62 88 LYS A C 1
ATOM 682 O O . LYS A 1 88 ? 4.912 7.892 9.030 1.00 96.62 88 LYS A O 1
ATOM 687 N N . PHE A 1 89 ? 2.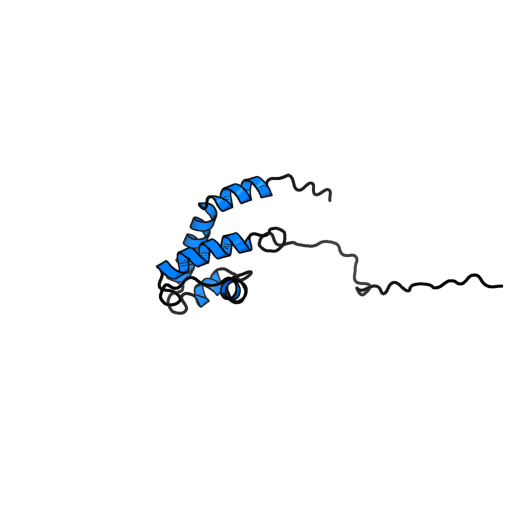846 8.514 8.441 1.00 96.56 89 PHE A N 1
ATOM 688 C CA . PHE A 1 89 ? 2.326 7.146 8.390 1.00 96.56 89 PHE A CA 1
ATOM 689 C C . PHE A 1 89 ? 3.061 6.298 7.346 1.00 96.56 89 PHE A C 1
ATOM 691 O O . PHE A 1 89 ? 3.383 5.147 7.625 1.00 96.56 89 PHE A O 1
ATOM 698 N N . MET A 1 90 ? 3.356 6.859 6.171 1.00 96.31 90 MET A N 1
ATOM 699 C CA . MET A 1 90 ? 4.098 6.156 5.123 1.00 96.31 90 MET A CA 1
ATOM 700 C C . MET A 1 90 ? 5.553 5.871 5.521 1.00 96.31 90 MET A C 1
ATOM 702 O O . MET A 1 90 ? 6.053 4.780 5.253 1.00 96.31 90 MET A O 1
ATOM 706 N N . GLU A 1 91 ? 6.214 6.800 6.214 1.00 96.00 91 GLU A N 1
ATOM 707 C CA . GLU A 1 91 ? 7.557 6.579 6.774 1.00 96.00 91 GLU A CA 1
ATOM 708 C C . GLU A 1 91 ? 7.556 5.472 7.840 1.00 96.00 91 GLU A C 1
ATOM 710 O O . GLU A 1 91 ? 8.395 4.566 7.810 1.00 96.00 91 GLU A O 1
ATOM 715 N N . ASP A 1 92 ? 6.584 5.511 8.757 1.00 95.81 92 ASP A N 1
ATOM 716 C CA . ASP A 1 92 ? 6.408 4.496 9.798 1.00 95.81 92 ASP A CA 1
ATOM 717 C C . ASP A 1 92 ? 6.093 3.119 9.172 1.00 95.81 92 ASP A C 1
ATOM 719 O O . ASP A 1 92 ? 6.591 2.092 9.638 1.00 95.81 92 ASP A O 1
ATOM 723 N N . ASN A 1 93 ? 5.322 3.092 8.078 1.00 94.94 93 ASN A N 1
ATOM 724 C CA . ASN A 1 93 ? 4.995 1.885 7.315 1.00 94.94 93 ASN A CA 1
ATOM 725 C C . ASN A 1 93 ? 6.241 1.244 6.701 1.00 94.94 93 ASN A C 1
ATOM 727 O O . ASN A 1 93 ? 6.490 0.053 6.903 1.00 94.94 93 ASN A O 1
ATOM 731 N N . GLU A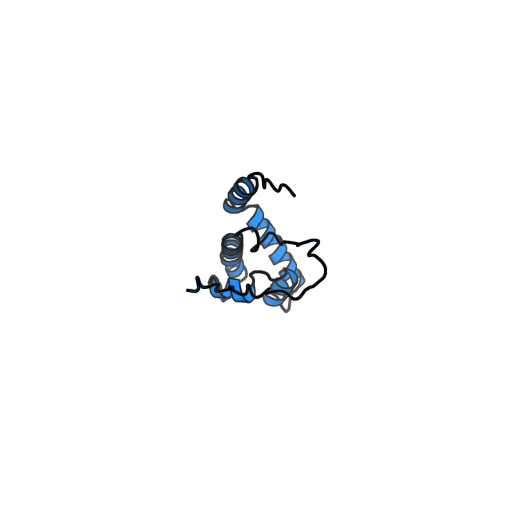 1 94 ? 7.088 2.040 6.051 1.00 93.38 94 GLU A N 1
ATOM 732 C CA . GLU A 1 94 ? 8.355 1.558 5.504 1.00 93.38 94 GLU A CA 1
ATOM 733 C C . GLU A 1 94 ? 9.316 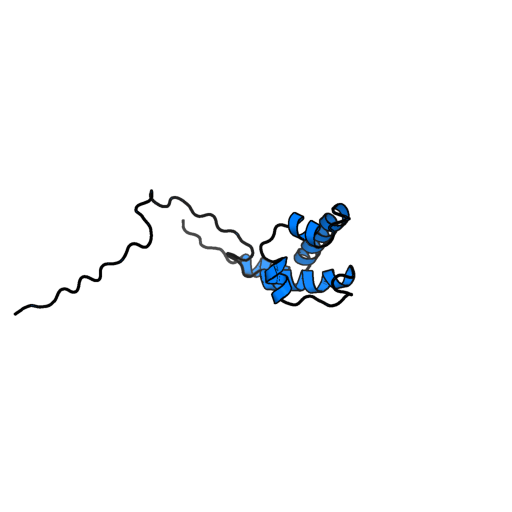1.091 6.614 1.00 93.38 94 GLU A C 1
ATOM 735 O O . GLU A 1 94 ? 10.019 0.083 6.477 1.00 93.38 94 GLU A O 1
ATOM 740 N N . ALA A 1 95 ? 9.342 1.787 7.755 1.00 94.38 95 ALA A N 1
ATOM 741 C CA . ALA A 1 95 ? 10.125 1.375 8.917 1.00 94.38 95 ALA A CA 1
ATOM 742 C C . ALA A 1 95 ? 9.650 0.028 9.488 1.00 94.38 95 ALA A C 1
ATOM 744 O O . ALA A 1 95 ? 10.477 -0.834 9.820 1.00 94.38 95 ALA A O 1
ATOM 745 N N . MET A 1 96 ? 8.336 -0.192 9.552 1.00 92.81 96 MET A N 1
ATOM 746 C CA . MET A 1 96 ? 7.768 -1.464 9.985 1.00 92.81 96 MET A CA 1
ATOM 747 C C . MET A 1 96 ? 8.086 -2.580 8.987 1.00 92.81 96 MET A C 1
ATOM 749 O O . MET A 1 96 ? 8.595 -3.627 9.393 1.00 92.81 96 MET A O 1
ATOM 753 N N . PHE A 1 97 ? 7.915 -2.331 7.685 1.00 91.06 97 PHE A N 1
ATOM 754 C CA . PHE A 1 97 ? 8.327 -3.262 6.635 1.00 91.06 97 PHE A CA 1
ATOM 755 C C . PHE A 1 97 ? 9.789 -3.681 6.821 1.00 91.06 97 PHE A C 1
ATOM 757 O O . PHE A 1 97 ? 10.080 -4.870 6.948 1.00 91.06 97 PHE A O 1
ATOM 764 N N . ARG A 1 98 ? 10.712 -2.722 6.967 1.00 90.44 98 ARG A N 1
ATOM 765 C CA . ARG A 1 98 ? 12.158 -2.974 7.110 1.00 90.44 98 ARG A CA 1
ATOM 766 C C . ARG A 1 98 ? 12.544 -3.713 8.393 1.00 90.44 98 ARG A C 1
ATOM 768 O O . ARG A 1 98 ? 13.557 -4.412 8.421 1.00 90.44 98 ARG A O 1
ATOM 775 N N . SER A 1 99 ? 11.781 -3.536 9.466 1.00 88.81 99 SER A N 1
ATOM 776 C CA . SER A 1 99 ? 12.034 -4.214 10.740 1.00 88.81 99 SER A CA 1
ATOM 777 C C . SER A 1 99 ? 11.391 -5.601 10.818 1.00 88.81 99 SER A C 1
ATOM 779 O O . SER A 1 99 ? 11.886 -6.439 11.587 1.00 88.81 99 SER A O 1
ATOM 781 N N . SER A 1 100 ? 10.371 -5.873 9.994 1.00 81.62 100 SER A N 1
ATOM 782 C CA . SER A 1 100 ? 9.642 -7.143 9.987 1.00 81.62 100 SER A CA 1
ATOM 783 C C . SER A 1 100 ? 10.579 -8.353 9.796 1.00 81.62 100 SER A C 1
ATOM 785 O O . SER A 1 100 ? 11.576 -8.279 9.073 1.00 81.62 100 SER A O 1
ATOM 787 N N . PRO A 1 101 ? 10.323 -9.497 10.457 1.00 76.62 101 PRO A N 1
ATOM 788 C CA . PRO A 1 101 ? 11.117 -10.710 10.250 1.00 76.62 101 PRO A CA 1
ATOM 789 C C . PRO A 1 101 ? 11.094 -11.172 8.793 1.00 76.62 101 PRO A C 1
ATOM 791 O O . PRO A 1 101 ? 12.108 -11.628 8.270 1.00 76.62 101 PRO A O 1
ATOM 794 N N . CYS A 1 102 ? 9.948 -11.010 8.135 1.00 68.12 102 CYS A N 1
ATOM 795 C CA . CYS A 1 102 ? 9.759 -11.473 6.776 1.00 68.12 102 CYS A CA 1
ATOM 796 C C . CYS A 1 102 ? 10.551 -10.629 5.762 1.00 68.12 102 CYS A C 1
ATOM 798 O O . CYS A 1 102 ? 11.147 -11.197 4.855 1.00 68.12 102 CYS A O 1
ATOM 800 N N . SER A 1 103 ? 10.727 -9.318 5.977 1.00 73.19 103 SER A N 1
ATOM 801 C CA . SER A 1 103 ? 11.638 -8.523 5.134 1.00 73.19 103 SER A CA 1
ATOM 802 C C . SER A 1 103 ? 13.112 -8.906 5.296 1.00 73.19 103 SER A C 1
ATOM 804 O O . SER A 1 103 ? 13.894 -8.767 4.356 1.00 73.19 103 SER A O 1
ATOM 806 N N . LYS A 1 104 ? 13.516 -9.433 6.461 1.00 71.62 104 LYS A N 1
ATOM 807 C CA . LYS A 1 104 ? 14.867 -9.986 6.649 1.00 71.62 104 LYS A CA 1
ATOM 808 C C . LYS A 1 104 ? 15.063 -11.276 5.852 1.00 71.62 104 LYS A C 1
ATOM 810 O O . LYS A 1 104 ? 16.123 -11.449 5.259 1.00 71.62 104 LYS A O 1
ATOM 815 N N . VAL A 1 105 ? 14.057 -12.154 5.832 1.00 64.12 105 VAL A N 1
ATOM 816 C CA . VAL A 1 105 ? 14.057 -13.368 4.994 1.00 64.12 105 VAL A CA 1
ATOM 817 C C . VAL A 1 105 ? 14.097 -12.975 3.521 1.00 64.12 105 VAL A C 1
ATOM 819 O O . VAL A 1 105 ? 15.005 -13.394 2.814 1.00 64.12 105 VAL A O 1
ATOM 822 N N . TYR A 1 106 ? 13.216 -12.063 3.112 1.00 66.44 106 TYR A N 1
ATOM 823 C CA . TYR A 1 106 ? 13.162 -11.513 1.762 1.00 66.44 106 TYR A CA 1
ATOM 824 C C . TYR A 1 106 ? 14.508 -10.938 1.309 1.00 66.44 106 TYR A C 1
ATOM 826 O O . TYR A 1 106 ? 14.994 -11.250 0.229 1.00 66.44 106 TYR A O 1
ATOM 834 N N . ARG A 1 107 ? 15.189 -10.164 2.164 1.00 62.34 107 ARG A N 1
ATOM 835 C CA . ARG A 1 107 ? 16.527 -9.634 1.860 1.00 62.34 107 ARG A CA 1
ATOM 836 C C . ARG A 1 107 ? 17.560 -10.744 1.631 1.00 62.34 107 ARG A C 1
ATOM 838 O O . ARG A 1 107 ? 18.407 -10.589 0.757 1.00 62.34 107 ARG A O 1
ATOM 845 N N . ASN A 1 108 ? 17.502 -11.831 2.398 1.00 61.44 108 ASN A N 1
ATOM 846 C CA . ASN A 1 108 ? 18.424 -12.957 2.246 1.00 61.44 108 ASN A CA 1
ATOM 847 C C . ASN A 1 108 ? 18.109 -13.796 0.994 1.00 61.44 108 ASN A C 1
ATOM 849 O O . ASN A 1 108 ? 19.030 -14.300 0.358 1.00 61.44 108 ASN A O 1
ATOM 853 N N . GLU A 1 109 ? 16.833 -13.925 0.623 1.00 59.09 109 GLU A N 1
ATOM 854 C CA . GLU A 1 109 ? 16.388 -14.664 -0.567 1.00 59.09 109 GLU A CA 1
ATOM 855 C C . GLU A 1 109 ? 16.628 -13.873 -1.865 1.00 59.09 109 GLU A C 1
ATOM 857 O O . GLU A 1 109 ? 17.170 -14.418 -2.826 1.00 59.09 109 GLU A O 1
ATOM 862 N N . CYS A 1 110 ? 16.351 -12.564 -1.877 1.00 53.00 110 CYS A N 1
ATOM 863 C CA . CYS A 1 110 ? 16.639 -11.671 -3.006 1.00 53.00 110 CYS A CA 1
ATOM 864 C C . CYS A 1 110 ? 18.141 -11.396 -3.214 1.00 53.00 110 CYS A C 1
ATOM 866 O O . CYS A 1 110 ? 18.524 -10.857 -4.250 1.00 53.00 110 CYS A O 1
ATOM 868 N N . GLN A 1 111 ? 19.003 -11.748 -2.252 1.00 50.12 111 GLN A N 1
ATOM 869 C CA . GLN A 1 111 ? 20.465 -11.685 -2.393 1.00 50.12 111 GLN A CA 1
ATOM 870 C C . GLN A 1 111 ? 21.069 -12.899 -3.111 1.00 50.12 111 GLN A C 1
ATOM 872 O O . GLN A 1 111 ? 22.287 -12.934 -3.314 1.00 50.12 111 GLN A O 1
ATOM 877 N N . ALA A 1 112 ? 20.259 -13.873 -3.541 1.00 48.38 112 ALA A N 1
ATOM 878 C CA . ALA A 1 112 ? 20.717 -14.844 -4.526 1.00 48.38 112 ALA A CA 1
ATOM 879 C C . ALA A 1 112 ? 21.245 -14.083 -5.761 1.00 48.38 112 ALA A C 1
ATOM 881 O O . ALA A 1 112 ? 20.589 -13.148 -6.225 1.00 48.38 112 ALA A O 1
ATOM 882 N N . PRO A 1 113 ? 22.439 -14.412 -6.286 1.00 44.78 113 PRO A N 1
ATOM 883 C CA . PRO A 1 113 ? 23.027 -13.645 -7.369 1.00 44.78 113 PRO A CA 1
ATOM 884 C C . PRO A 1 113 ? 22.104 -13.709 -8.586 1.00 44.78 113 PRO A C 1
ATOM 886 O O . PRO A 1 113 ? 21.977 -14.757 -9.222 1.00 44.78 113 PRO A O 1
ATOM 889 N N . PHE A 1 114 ? 21.495 -12.575 -8.936 1.00 50.38 114 PHE A N 1
ATOM 890 C CA . PHE A 1 114 ? 20.980 -12.356 -10.278 1.00 50.38 114 PHE A CA 1
ATOM 891 C C . PHE A 1 114 ? 22.176 -12.453 -11.218 1.00 50.38 114 PHE A C 1
ATOM 893 O O . PHE A 1 114 ? 22.941 -11.506 -11.392 1.00 50.38 114 PHE A O 1
ATOM 900 N N . ASN A 1 115 ? 22.382 -13.636 -11.792 1.00 40.94 115 ASN A N 1
ATOM 901 C CA . ASN A 1 115 ? 23.390 -13.859 -12.812 1.00 40.94 115 ASN A CA 1
ATOM 902 C C . ASN A 1 115 ? 22.868 -13.274 -14.135 1.00 40.94 115 ASN A C 1
ATOM 904 O O . ASN A 1 115 ? 22.588 -13.997 -15.089 1.00 40.94 115 ASN A O 1
ATOM 908 N N . CYS A 1 116 ? 22.678 -11.954 -14.164 1.00 37.97 116 CYS A N 1
ATOM 909 C CA . CYS A 1 116 ? 22.423 -11.201 -15.380 1.00 37.97 116 CYS A CA 1
ATOM 910 C C . CYS A 1 116 ? 23.736 -11.123 -16.156 1.00 37.97 116 CYS A C 1
ATOM 912 O O . CYS A 1 116 ? 24.536 -10.207 -15.975 1.00 37.97 116 CYS A O 1
ATOM 914 N N . LYS A 1 117 ? 23.962 -12.102 -17.034 1.00 39.22 117 LYS A N 1
ATOM 915 C CA . LYS A 1 117 ? 24.765 -11.842 -18.226 1.00 39.22 117 LYS A CA 1
ATOM 916 C C . LYS A 1 117 ? 23.909 -10.973 -19.143 1.00 39.22 117 LYS A C 1
ATOM 918 O O . LYS A 1 117 ? 22.988 -11.491 -19.770 1.00 39.22 117 LYS A O 1
ATOM 923 N N . LEU A 1 118 ? 24.181 -9.669 -19.127 1.00 45.72 118 LEU A N 1
ATOM 924 C CA . LEU A 1 118 ? 23.879 -8.797 -20.261 1.00 45.72 118 LEU A CA 1
ATOM 925 C C . LEU A 1 118 ? 24.736 -9.227 -21.459 1.00 45.72 118 LEU A C 1
ATOM 927 O O . LEU A 1 118 ? 25.910 -9.608 -21.224 1.00 45.72 118 LEU A O 1
#

InterPro domains:
  IPR023198 Phosphoglycolate phosphatase-like, domain 2 [G3DSA:1.10.150.240] (35-85)
  IPR023214 HAD superfamily [G3DSA:3.40.50.1000] (21-34)
  IPR036412 HAD-like superfamily [SSF56784] (17-97)
  IPR051600 Beta-phosphoglucomutase-like [PTHR46193] (21-112)

Foldseek 3Di:
DDDDDPPPPPPPPDPPDDPDPDDDFDVDPTVAPCLVLLLVLQQVLCLVVCHPNSHGDDSVCCVVQPPPDDQQSQLCVSCVPCSVVSNVSSVVSVVCSCVDPVNVVRVVVVPPDPPDPD

Sequence (118 aa):
MTAGENSVQSKKSLPDLAPLEAVLFDVDGTLCDSDPLHYQVFREMLPQIGFNNGVPIDEEYFIKNIAGKHNPDIAVLLYPDDIPRGIKFMEDNEAMFRSSPCSKVYRNECQAPFNCKL

pLDDT: mean 81.84, std 18.3, range [35.94, 97.12]

Secondary structure (DSSP, 8-state):
------------SS-S-S--------SBTTTB--HHHHHHHHHHHHHHTTGGGGPPPPHHHHHHHTTT--HHHHHHHH-TT-HHHHHHHHHHHHHHHHHSHHHHHHHHHTTS------

Radius of gyration: 22.34 Å; chains: 1; bounding box: 38×52×71 Å

Organism: NCBI:txid47602